Protein AF-W6V6W5-F1 (afdb_monomer)

Nearest PDB structures (foldseek):
  3od1-assembly1_B  TM=4.368E-01  e=9.307E-01  Halalkalibacterium halodurans
  3i5a-assembly1_A  TM=5.097E-01  e=2.791E+00  Pseudomonas syringae pv. tomato str. DC3000

Mean predicted aligned error: 3.93 Å

Radius of gyration: 12.17 Å; Cα contacts (8 Å, |Δi|>4): 61; chains: 1; bounding box: 33×15×34 Å

Structure (mmCIF, N/CA/C/O backbone):
data_AF-W6V6W5-F1
#
_entry.id   AF-W6V6W5-F1
#
loop_
_atom_site.group_PDB
_atom_site.id
_atom_site.type_symbol
_atom_site.label_atom_id
_atom_site.label_alt_id
_atom_site.label_comp_id
_atom_site.label_asym_id
_atom_site.label_entity_id
_atom_site.label_seq_id
_atom_site.pdbx_PDB_ins_code
_atom_site.Cartn_x
_atom_site.Cartn_y
_atom_site.Cartn_z
_atom_site.occupancy
_atom_site.B_iso_or_equiv
_a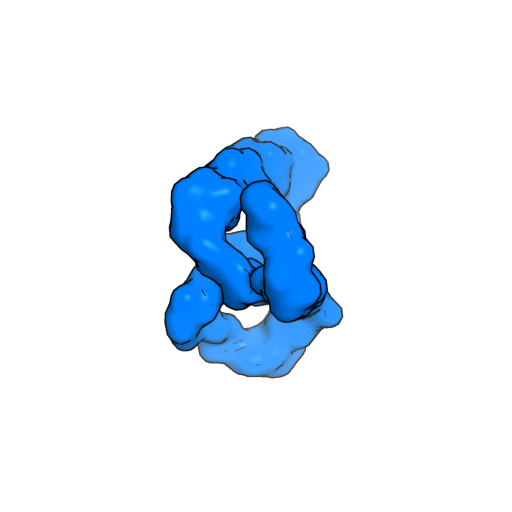tom_site.auth_seq_id
_atom_site.auth_comp_id
_atom_site.auth_asym_id
_atom_site.auth_atom_id
_atom_site.pdbx_PDB_model_num
ATOM 1 N N . MET A 1 1 ? -7.613 -3.753 7.878 1.00 90.62 1 MET A N 1
ATOM 2 C CA . MET A 1 1 ? -6.311 -4.481 7.916 1.00 90.62 1 MET A CA 1
ATOM 3 C C . MET A 1 1 ? -5.308 -3.723 7.054 1.00 90.62 1 MET A C 1
ATOM 5 O O . MET A 1 1 ? -5.774 -3.113 6.106 1.00 90.62 1 MET A O 1
ATOM 9 N N . THR A 1 2 ? -3.997 -3.722 7.334 1.00 97.06 2 THR A N 1
ATOM 10 C CA . THR A 1 2 ? -3.055 -2.862 6.579 1.00 97.06 2 THR A CA 1
ATOM 11 C C . THR A 1 2 ? -2.179 -3.644 5.596 1.00 97.06 2 THR A C 1
ATOM 13 O O . THR A 1 2 ? -1.573 -4.660 5.960 1.00 97.06 2 THR A O 1
ATOM 16 N N . LEU A 1 3 ? -2.090 -3.124 4.368 1.00 95.62 3 LEU A N 1
ATOM 17 C CA . LEU A 1 3 ? -1.124 -3.507 3.340 1.00 95.62 3 LEU A CA 1
ATOM 18 C C . LEU A 1 3 ? -0.082 -2.393 3.203 1.00 95.62 3 LEU A C 1
ATOM 20 O O . LEU A 1 3 ? -0.404 -1.268 2.820 1.00 95.62 3 LEU A O 1
ATOM 24 N N . LEU A 1 4 ? 1.174 -2.718 3.503 1.00 95.62 4 LEU A N 1
ATOM 25 C CA . LEU A 1 4 ? 2.292 -1.795 3.353 1.00 95.62 4 LEU A CA 1
ATOM 26 C C . LEU A 1 4 ? 2.969 -2.005 1.996 1.00 95.62 4 LEU A C 1
ATOM 28 O O . LEU A 1 4 ? 3.446 -3.099 1.702 1.00 95.62 4 LEU A O 1
ATOM 32 N N . PHE A 1 5 ? 3.059 -0.954 1.189 1.00 94.19 5 PHE A N 1
ATOM 33 C CA . PHE A 1 5 ? 3.823 -0.936 -0.053 1.00 94.19 5 PHE A CA 1
ATOM 34 C C . PHE A 1 5 ? 5.222 -0.364 0.172 1.00 94.19 5 PHE A C 1
ATOM 36 O O . PHE A 1 5 ? 5.392 0.738 0.696 1.00 94.19 5 PHE A O 1
ATOM 43 N N . LYS A 1 6 ? 6.232 -1.098 -0.294 1.00 91.50 6 LYS A N 1
ATOM 44 C CA . LYS A 1 6 ? 7.625 -0.654 -0.390 1.00 91.50 6 LYS A CA 1
ATOM 45 C C . LYS A 1 6 ? 8.096 -0.830 -1.833 1.00 91.50 6 LYS A C 1
ATOM 47 O O . LYS A 1 6 ? 8.817 -1.770 -2.163 1.00 91.50 6 LYS A O 1
ATOM 52 N N . VAL A 1 7 ? 7.609 0.053 -2.697 1.00 81.62 7 VAL A N 1
ATOM 53 C CA . VAL A 1 7 ? 7.899 0.124 -4.137 1.00 81.62 7 VAL A CA 1
ATOM 54 C C . VAL A 1 7 ? 7.928 1.593 -4.565 1.00 81.62 7 VAL A C 1
ATOM 56 O O . VAL A 1 7 ? 7.557 2.463 -3.781 1.00 81.62 7 VAL A O 1
ATOM 59 N N . ASP A 1 8 ? 8.346 1.857 -5.802 1.00 78.19 8 ASP A N 1
ATOM 60 C CA . ASP A 1 8 ? 8.218 3.174 -6.434 1.00 78.19 8 ASP A CA 1
ATOM 61 C C . ASP A 1 8 ? 6.781 3.719 -6.307 1.00 78.19 8 ASP A C 1
ATOM 63 O O . ASP A 1 8 ? 5.800 3.009 -6.570 1.00 78.19 8 ASP A O 1
ATOM 67 N N . THR A 1 9 ? 6.677 4.981 -5.893 1.00 69.69 9 THR A N 1
ATOM 68 C CA . THR A 1 9 ? 5.432 5.705 -5.636 1.00 69.69 9 THR A CA 1
ATOM 69 C C . THR A 1 9 ? 4.468 5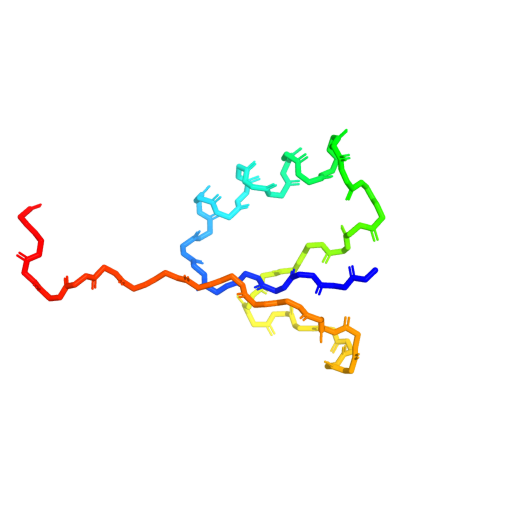.724 -6.819 1.00 69.69 9 THR A C 1
ATOM 71 O O . THR A 1 9 ? 3.265 5.596 -6.588 1.00 69.69 9 THR A O 1
ATOM 74 N N . ASP A 1 10 ? 4.944 5.791 -8.065 1.00 81.88 10 ASP A N 1
ATOM 75 C CA . ASP A 1 10 ? 4.061 5.920 -9.235 1.00 81.88 10 ASP A CA 1
ATOM 76 C C . ASP A 1 10 ? 3.217 4.659 -9.445 1.00 81.88 10 ASP A C 1
ATOM 78 O O . ASP A 1 10 ? 1.997 4.714 -9.626 1.00 81.88 10 ASP A O 1
ATOM 82 N N . ARG A 1 11 ? 3.849 3.484 -9.326 1.00 79.94 11 ARG A N 1
ATOM 83 C CA . ARG A 1 11 ? 3.127 2.203 -9.333 1.00 79.94 11 ARG A CA 1
ATOM 84 C C . ARG A 1 11 ? 2.268 2.053 -8.085 1.00 79.94 11 ARG A C 1
ATOM 86 O O . ARG A 1 11 ? 1.162 1.523 -8.170 1.00 79.94 11 ARG A O 1
ATOM 93 N N . GLY A 1 12 ? 2.753 2.541 -6.946 1.00 86.31 12 GLY A N 1
ATOM 94 C CA . GLY A 1 12 ? 2.024 2.526 -5.684 1.00 86.31 12 GLY A CA 1
ATOM 95 C C . GLY A 1 12 ? 0.650 3.196 -5.773 1.00 86.31 12 GLY A C 1
ATOM 96 O O . GLY A 1 12 ? -0.345 2.610 -5.346 1.00 86.31 12 GLY A O 1
ATOM 97 N N . LEU A 1 13 ? 0.562 4.382 -6.379 1.00 90.25 13 LEU A N 1
ATOM 98 C CA . LEU A 1 13 ? -0.693 5.136 -6.485 1.00 90.25 13 LEU A CA 1
ATOM 99 C C . LEU A 1 13 ? -1.765 4.409 -7.307 1.00 90.25 13 LEU A C 1
ATOM 101 O O . LEU A 1 13 ? -2.931 4.379 -6.909 1.00 90.25 13 LEU A O 1
ATOM 105 N N . ALA A 1 14 ? -1.381 3.772 -8.417 1.00 91.50 14 ALA A N 1
ATOM 106 C CA . ALA A 1 14 ? -2.307 2.975 -9.221 1.00 91.50 14 ALA A CA 1
ATOM 107 C C . ALA A 1 14 ? -2.914 1.819 -8.408 1.00 91.50 14 ALA A C 1
ATOM 109 O O . ALA A 1 14 ? -4.122 1.575 -8.472 1.00 91.50 14 ALA A O 1
ATOM 110 N N . TRP A 1 15 ? -2.088 1.155 -7.595 1.00 91.62 15 TRP A N 1
ATOM 111 C CA . TRP A 1 15 ? -2.546 0.115 -6.679 1.00 91.62 15 TRP A CA 1
ATOM 112 C C . TRP A 1 15 ? -3.461 0.665 -5.592 1.00 91.62 15 TRP A C 1
ATOM 114 O O . TRP A 1 15 ? -4.534 0.105 -5.386 1.00 91.62 15 TRP A O 1
ATOM 124 N N . LYS A 1 16 ? -3.105 1.778 -4.942 1.00 92.31 16 LYS A N 1
ATOM 125 C CA . LYS A 1 16 ? -3.963 2.399 -3.923 1.00 92.31 16 LYS A CA 1
ATOM 126 C C . LYS A 1 16 ? -5.364 2.692 -4.464 1.00 92.31 16 LYS A C 1
ATOM 128 O O . LYS A 1 16 ? -6.340 2.266 -3.856 1.00 92.31 16 LYS A O 1
ATOM 133 N N . ASN A 1 17 ? -5.461 3.291 -5.649 1.00 94.19 17 ASN A N 1
ATOM 134 C CA . ASN A 1 17 ? -6.748 3.574 -6.289 1.00 94.19 17 ASN A CA 1
ATOM 135 C C . ASN A 1 17 ? -7.575 2.301 -6.565 1.00 94.19 17 ASN A C 1
ATOM 137 O O . ASN A 1 17 ? -8.803 2.337 -6.532 1.00 94.19 17 ASN A O 1
ATOM 141 N N . LEU A 1 18 ? -6.927 1.174 -6.882 1.00 94.69 18 LEU A N 1
ATOM 142 C CA . LEU A 1 18 ? -7.610 -0.110 -7.073 1.00 94.69 18 LEU A CA 1
ATOM 143 C C . LEU A 1 18 ? -8.119 -0.682 -5.746 1.00 94.69 18 LEU A C 1
ATOM 145 O O . LEU A 1 18 ? -9.265 -1.123 -5.685 1.00 94.69 18 LEU A O 1
ATOM 149 N N . PHE A 1 19 ? -7.306 -0.641 -4.690 1.00 95.38 19 PHE A N 1
ATOM 150 C CA . PHE A 1 19 ? -7.719 -1.085 -3.357 1.00 95.38 19 PHE A CA 1
ATOM 151 C C . PHE A 1 19 ? -8.871 -0.237 -2.814 1.00 95.38 19 PHE A C 1
ATOM 153 O O . PHE A 1 19 ? -9.848 -0.797 -2.338 1.00 95.38 19 PHE A O 1
ATOM 160 N N . GLU A 1 20 ? -8.843 1.084 -2.989 1.00 94.88 20 GLU A N 1
ATOM 161 C CA . GLU A 1 20 ? -9.956 1.955 -2.586 1.00 94.88 20 GLU A CA 1
ATOM 162 C C . GLU A 1 20 ? -11.279 1.587 -3.277 1.00 94.88 20 GLU A C 1
ATOM 164 O O . GLU A 1 20 ? -12.339 1.671 -2.659 1.00 94.88 20 GLU A O 1
ATOM 169 N N . ARG A 1 21 ? -11.236 1.133 -4.538 1.00 97.25 21 ARG A N 1
ATOM 170 C CA . ARG A 1 21 ? -12.439 0.728 -5.286 1.00 97.25 21 ARG A CA 1
ATOM 171 C C . ARG A 1 21 ? -12.927 -0.681 -4.975 1.00 97.25 21 ARG A C 1
ATOM 173 O O . ARG A 1 21 ? -14.127 -0.927 -5.048 1.00 97.25 21 ARG A O 1
ATOM 180 N N . HIS A 1 22 ? -12.015 -1.615 -4.722 1.00 97.12 22 HIS A N 1
ATOM 181 C CA . HIS A 1 22 ? -12.335 -3.047 -4.703 1.00 97.12 22 HIS A CA 1
ATOM 182 C C . HIS A 1 22 ? -12.161 -3.710 -3.332 1.00 97.12 22 HIS A C 1
ATOM 184 O O . HIS A 1 22 ? -12.669 -4.809 -3.132 1.00 97.12 22 HIS A O 1
ATOM 190 N N . ALA A 1 23 ? -11.460 -3.064 -2.403 1.00 95.94 23 ALA A N 1
ATOM 191 C CA . ALA A 1 23 ? -11.153 -3.570 -1.069 1.00 95.94 23 ALA A CA 1
ATOM 192 C C . ALA A 1 23 ? -10.946 -2.400 -0.089 1.00 95.94 23 ALA A C 1
ATOM 194 O O . ALA A 1 23 ? -9.869 -2.214 0.481 1.00 95.94 23 ALA A O 1
ATOM 195 N N . SER A 1 24 ? -11.981 -1.569 0.071 1.00 94.81 24 SER A N 1
ATOM 196 C CA . SER A 1 24 ? -11.935 -0.336 0.871 1.00 94.81 24 SER A CA 1
ATOM 197 C C . SER A 1 24 ? -11.698 -0.565 2.373 1.00 94.81 24 SER A C 1
ATOM 199 O O . SER A 1 24 ? -11.461 0.383 3.113 1.00 94.81 24 SER A O 1
ATOM 201 N N . ASP A 1 25 ? -11.790 -1.808 2.848 1.00 95.94 25 ASP A N 1
ATOM 202 C CA . ASP A 1 25 ? -11.473 -2.238 4.215 1.00 95.94 25 ASP A CA 1
ATOM 203 C C . ASP A 1 25 ? -9.962 -2.472 4.452 1.00 95.94 25 ASP A C 1
ATOM 205 O O . ASP A 1 25 ? -9.506 -2.664 5.594 1.00 95.94 25 ASP A O 1
ATOM 209 N N . ILE A 1 26 ? -9.170 -2.445 3.375 1.00 95.75 26 ILE A N 1
ATOM 210 C CA . ILE A 1 26 ? -7.713 -2.522 3.411 1.00 95.75 26 ILE A CA 1
ATOM 211 C C . ILE A 1 26 ? -7.135 -1.106 3.465 1.00 95.75 26 ILE A C 1
ATOM 213 O O . ILE A 1 26 ? -7.261 -0.319 2.531 1.00 95.75 26 ILE A O 1
ATOM 217 N N . ASP A 1 27 ? -6.436 -0.806 4.558 1.00 95.75 27 ASP A N 1
ATOM 218 C CA . ASP A 1 27 ? -5.645 0.416 4.700 1.00 95.75 27 ASP A CA 1
ATOM 219 C C . ASP A 1 27 ? -4.339 0.249 3.912 1.00 95.75 27 ASP A C 1
ATOM 221 O O . ASP A 1 27 ? -3.485 -0.569 4.270 1.00 95.75 27 ASP A O 1
ATOM 225 N N . VAL A 1 28 ? -4.204 0.986 2.810 1.00 94.88 28 VAL A N 1
ATOM 226 C CA . VAL A 1 28 ? -3.010 0.960 1.958 1.00 94.88 28 VAL A CA 1
ATOM 227 C C . VAL A 1 28 ? -2.066 2.081 2.363 1.00 94.88 28 VAL A C 1
ATOM 229 O O . VAL A 1 28 ? -2.381 3.264 2.216 1.00 94.88 28 VAL A O 1
ATOM 232 N N . ARG A 1 29 ? -0.868 1.698 2.811 1.00 94.31 29 ARG A N 1
ATOM 233 C CA . ARG A 1 29 ? 0.186 2.626 3.233 1.00 94.31 29 ARG A CA 1
ATOM 234 C C . ARG A 1 29 ? 1.447 2.479 2.401 1.00 94.31 29 ARG A C 1
ATOM 236 O O . ARG A 1 29 ? 1.731 1.401 1.885 1.00 94.31 29 ARG A O 1
ATOM 243 N N . PHE A 1 30 ? 2.230 3.549 2.320 1.00 93.69 30 PHE A N 1
ATOM 244 C CA . PHE A 1 30 ? 3.515 3.565 1.627 1.00 93.69 30 PHE A CA 1
ATOM 245 C C . PHE A 1 30 ? 4.640 3.797 2.620 1.00 93.69 30 PHE A C 1
ATOM 247 O O . PHE A 1 30 ? 4.602 4.746 3.400 1.00 93.69 30 PHE A O 1
ATOM 254 N N . TRP A 1 31 ? 5.669 2.953 2.561 1.00 92.38 31 TRP A N 1
ATOM 255 C CA . TRP A 1 31 ? 6.899 3.186 3.307 1.00 92.38 31 TRP A CA 1
ATOM 256 C C . TRP A 1 31 ? 7.454 4.589 2.981 1.00 92.38 31 TRP A C 1
ATOM 258 O O . TRP A 1 31 ? 7.517 4.944 1.803 1.00 92.38 31 TRP A O 1
ATOM 268 N N . PRO A 1 32 ? 7.898 5.379 3.977 1.00 92.88 32 PRO A N 1
ATOM 269 C CA . PRO A 1 32 ? 8.155 4.990 5.368 1.00 92.88 32 PRO A CA 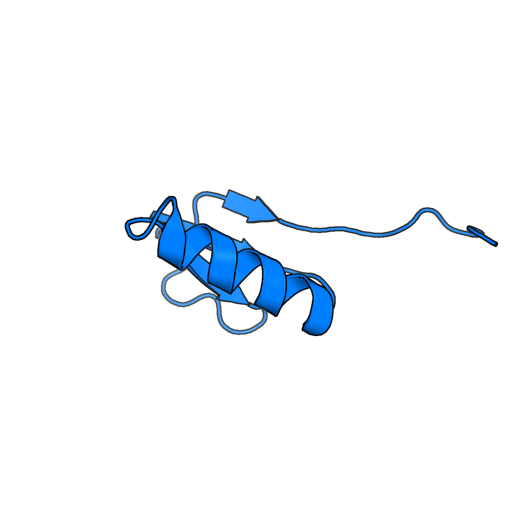1
ATOM 270 C C . PRO A 1 32 ? 6.974 5.123 6.344 1.00 92.88 32 PRO A C 1
ATOM 272 O O . PRO A 1 32 ? 7.145 4.812 7.521 1.00 92.88 32 PRO A O 1
ATOM 275 N N . ASP A 1 33 ? 5.787 5.549 5.908 1.00 94.06 33 ASP A N 1
ATOM 276 C CA . ASP A 1 33 ? 4.620 5.648 6.792 1.00 94.06 33 ASP A CA 1
ATOM 277 C C . ASP A 1 33 ? 3.996 4.267 7.032 1.00 94.06 33 ASP A C 1
ATOM 279 O O . ASP A 1 33 ? 3.230 3.749 6.223 1.00 94.06 33 ASP A O 1
ATOM 283 N N . VAL A 1 34 ? 4.329 3.655 8.167 1.00 94.06 34 VAL A N 1
ATOM 284 C CA . VAL A 1 34 ? 3.831 2.322 8.543 1.00 94.06 34 VAL A CA 1
ATOM 285 C C . VAL A 1 3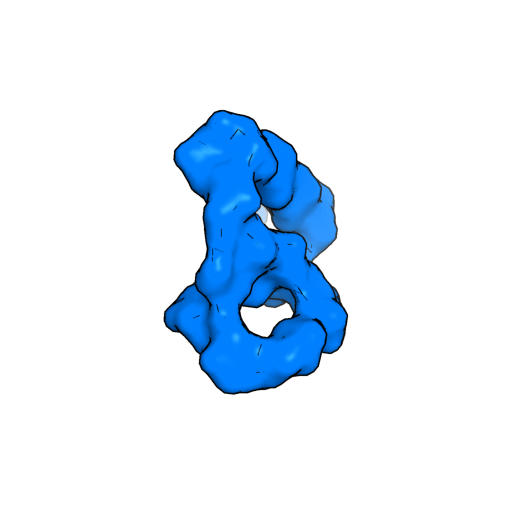4 ? 2.640 2.356 9.501 1.00 94.06 34 VAL A C 1
ATOM 287 O O . VAL A 1 34 ? 2.016 1.321 9.730 1.00 94.06 34 VAL A O 1
ATOM 290 N N . GLY A 1 35 ? 2.308 3.518 10.072 1.00 94.88 35 GLY A N 1
ATOM 291 C CA . GLY A 1 35 ? 1.309 3.617 11.137 1.00 94.88 35 GLY A CA 1
ATOM 292 C C . GLY A 1 35 ? 1.608 2.696 12.326 1.00 94.88 35 GLY A C 1
ATOM 293 O O . GLY A 1 35 ? 2.740 2.619 12.799 1.00 94.88 35 GLY A O 1
ATOM 294 N N . ALA A 1 36 ? 0.583 1.994 12.817 1.00 95.12 36 ALA A N 1
ATOM 295 C CA . ALA A 1 36 ? 0.720 1.008 13.885 1.00 95.12 36 ALA A CA 1
ATOM 296 C C . ALA A 1 36 ? 1.3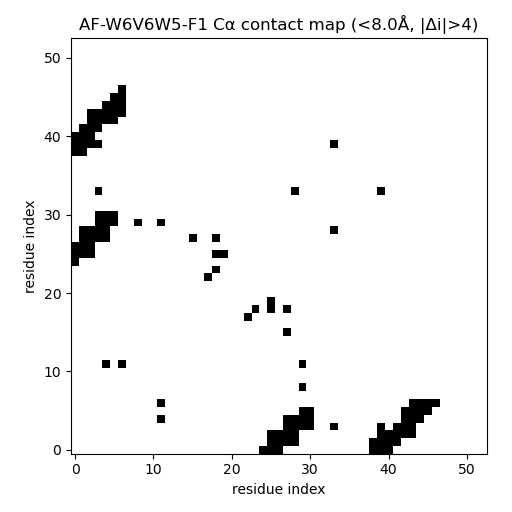08 -0.312 13.336 1.00 95.12 36 ALA A C 1
ATOM 298 O O . ALA A 1 36 ? 0.606 -1.025 12.614 1.00 95.12 36 ALA A O 1
ATOM 299 N N . PRO A 1 37 ? 2.541 -0.718 13.704 1.00 93.31 37 PRO A N 1
ATOM 300 C CA . PRO A 1 37 ? 3.208 -1.849 13.047 1.00 93.31 37 PRO A CA 1
ATOM 301 C C . PRO A 1 37 ? 2.466 -3.186 13.177 1.00 93.31 37 PRO A C 1
ATOM 303 O O . PRO A 1 37 ? 2.509 -4.010 12.272 1.00 93.31 37 PRO 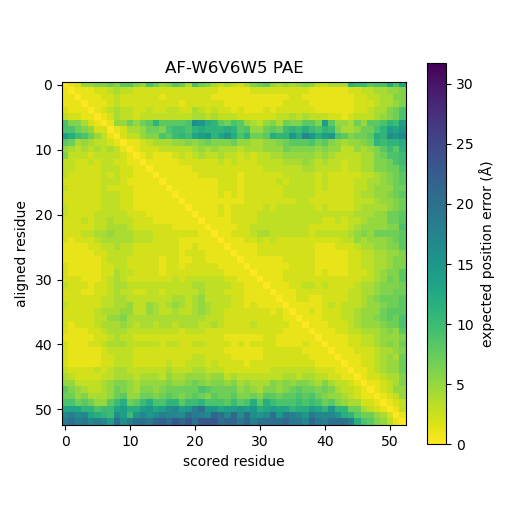A O 1
ATOM 306 N N . HIS A 1 38 ? 1.732 -3.396 14.274 1.00 95.94 38 HIS A N 1
ATOM 307 C CA . HIS A 1 38 ? 0.949 -4.616 14.503 1.00 95.94 38 HIS A CA 1
ATOM 308 C C . HIS A 1 38 ? -0.315 -4.717 13.626 1.00 95.94 38 HIS A C 1
ATOM 310 O O . HIS A 1 38 ? -0.911 -5.791 13.524 1.00 95.94 38 HIS A O 1
ATOM 316 N N . ALA A 1 39 ? -0.746 -3.611 13.010 1.00 96.19 39 ALA A N 1
ATOM 317 C CA . ALA A 1 39 ? -1.869 -3.589 12.076 1.00 96.19 39 ALA A CA 1
ATOM 318 C C . ALA A 1 39 ? -1.456 -4.022 10.657 1.00 96.19 39 ALA A C 1
ATOM 320 O O . ALA A 1 39 ? -2.315 -4.438 9.869 1.00 96.19 39 ALA A O 1
ATOM 321 N N . VAL A 1 40 ? -0.154 -3.970 10.345 1.00 96.75 40 VAL A N 1
ATOM 322 C CA . VAL A 1 40 ? 0.413 -4.444 9.079 1.00 96.75 40 VAL A CA 1
ATOM 323 C C . VAL A 1 40 ? 0.328 -5.963 9.033 1.00 96.75 40 VAL A C 1
ATOM 325 O O . VAL A 1 40 ? 0.954 -6.670 9.819 1.00 96.75 40 VAL A O 1
ATOM 328 N N . ARG A 1 41 ? -0.478 -6.469 8.100 1.00 96.88 41 ARG A N 1
ATOM 329 C CA . ARG A 1 41 ? -0.646 -7.912 7.866 1.00 96.88 41 ARG A CA 1
ATOM 330 C C . ARG A 1 41 ? 0.006 -8.368 6.572 1.00 96.88 41 ARG A C 1
ATOM 332 O O . ARG A 1 41 ? 0.349 -9.539 6.455 1.00 96.88 41 ARG A O 1
ATOM 339 N N . TYR A 1 42 ? 0.207 -7.442 5.639 1.00 95.75 42 TYR A N 1
ATOM 340 C CA . TYR A 1 42 ? 0.760 -7.724 4.325 1.00 95.75 42 TYR A CA 1
ATOM 341 C C . TYR A 1 42 ? 1.826 -6.696 3.952 1.00 95.75 42 TYR A C 1
ATOM 343 O O . TYR A 1 42 ? 1.714 -5.515 4.288 1.00 95.75 42 TYR A O 1
ATOM 351 N N . LEU A 1 43 ? 2.839 -7.157 3.222 1.00 94.44 43 LEU A N 1
ATOM 352 C CA . LEU A 1 43 ? 3.911 -6.341 2.673 1.00 94.44 43 LEU A CA 1
ATOM 353 C C . LEU A 1 43 ? 4.006 -6.612 1.169 1.00 94.44 43 LEU A C 1
ATOM 355 O O . LEU A 1 43 ? 4.284 -7.737 0.760 1.00 94.44 43 LEU A O 1
ATOM 359 N N . ALA A 1 44 ? 3.797 -5.578 0.359 1.00 92.75 44 ALA A N 1
ATOM 360 C CA . ALA A 1 44 ? 4.037 -5.608 -1.076 1.00 92.75 44 ALA A CA 1
ATOM 361 C C . ALA A 1 44 ? 5.385 -4.947 -1.376 1.00 92.75 44 ALA A C 1
ATOM 363 O O . ALA A 1 44 ? 5.554 -3.735 -1.209 1.00 92.75 44 ALA A O 1
ATOM 364 N N . THR A 1 45 ? 6.350 -5.744 -1.825 1.00 91.56 45 THR A N 1
ATOM 365 C CA . THR A 1 45 ? 7.652 -5.259 -2.287 1.00 91.56 45 THR A CA 1
ATOM 366 C C . THR A 1 45 ? 7.942 -5.788 -3.678 1.00 91.56 45 THR A C 1
ATOM 368 O O . THR A 1 45 ? 7.467 -6.849 -4.081 1.00 91.56 45 THR A O 1
ATOM 371 N N . TRP A 1 46 ? 8.742 -5.034 -4.418 1.00 85.94 46 TRP A N 1
ATOM 372 C CA . TRP A 1 46 ? 9.286 -5.484 -5.683 1.00 85.94 46 TRP A CA 1
ATOM 373 C C . TRP A 1 46 ? 10.708 -4.968 -5.817 1.00 85.94 46 TRP A C 1
ATOM 375 O O . TRP A 1 46 ? 10.952 -3.766 -5.717 1.00 85.94 46 TRP A O 1
ATOM 385 N N . GLN A 1 47 ? 11.631 -5.887 -6.063 1.00 84.00 47 GLN A N 1
ATOM 386 C CA . GLN A 1 47 ? 12.982 -5.574 -6.485 1.00 84.00 47 GLN A CA 1
ATOM 387 C C . GLN A 1 47 ? 13.196 -6.293 -7.816 1.00 84.00 47 GLN A C 1
ATOM 389 O O . GLN A 1 47 ? 13.102 -7.523 -7.844 1.00 84.00 47 GLN A O 1
ATOM 394 N N . PRO A 1 48 ? 13.434 -5.569 -8.924 1.00 82.25 48 PRO A N 1
ATOM 395 C CA . PRO A 1 48 ? 13.776 -6.231 -10.171 1.00 82.25 48 PRO A CA 1
ATOM 396 C C . PRO A 1 48 ? 15.086 -7.018 -9.986 1.00 82.25 48 PRO A C 1
ATOM 398 O O . PRO A 1 48 ? 15.948 -6.590 -9.207 1.00 82.25 48 PRO A O 1
ATOM 401 N N . PRO A 1 49 ? 15.262 -8.150 -10.687 1.00 87.19 49 PRO A N 1
ATOM 402 C CA . PRO A 1 49 ? 16.546 -8.833 -10.742 1.00 87.19 49 PRO A CA 1
ATOM 403 C C . PRO A 1 49 ? 17.675 -7.869 -11.147 1.00 87.19 49 PRO A C 1
ATOM 405 O O . PRO A 1 49 ? 17.431 -6.907 -11.881 1.00 87.19 49 PRO A O 1
ATOM 408 N N . PRO A 1 50 ? 18.921 -8.107 -10.713 1.00 87.56 50 PRO A N 1
ATOM 409 C CA . PRO A 1 50 ? 20.051 -7.388 -11.284 1.00 87.56 50 PRO A CA 1
ATOM 410 C C . PRO A 1 50 ? 20.133 -7.666 -12.797 1.00 87.56 50 PRO A C 1
ATOM 412 O O . PRO A 1 50 ? 19.935 -8.802 -13.226 1.00 87.56 50 PRO A O 1
ATOM 415 N N . ASN A 1 51 ? 20.456 -6.639 -13.591 1.00 83.06 51 ASN A N 1
ATOM 416 C CA . ASN A 1 51 ? 20.635 -6.704 -15.052 1.00 83.06 51 ASN A CA 1
ATOM 417 C C . ASN A 1 51 ? 19.371 -7.020 -15.879 1.00 83.06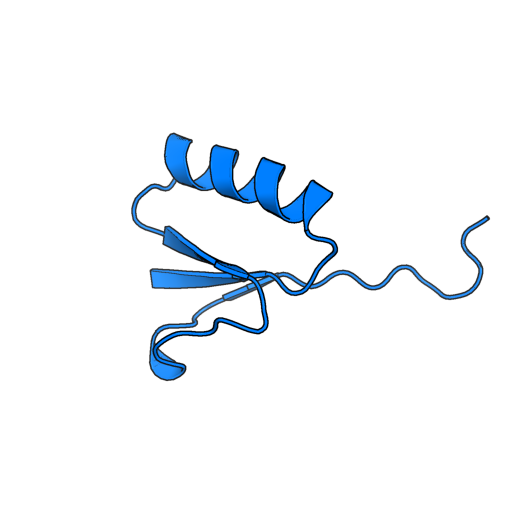 51 ASN A C 1
ATOM 419 O O . ASN A 1 51 ? 19.455 -7.735 -16.878 1.00 83.06 51 ASN A O 1
ATOM 423 N N . VAL A 1 52 ? 18.204 -6.484 -15.505 1.00 71.50 52 VAL A N 1
ATOM 424 C CA . VAL A 1 52 ? 17.083 -6.405 -16.461 1.00 71.50 52 V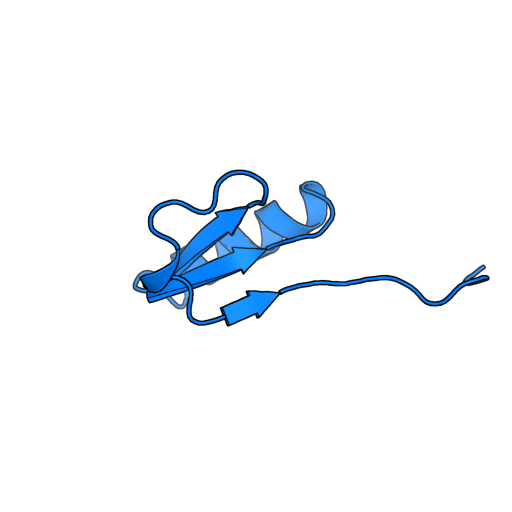AL A CA 1
ATOM 425 C C . VAL A 1 52 ? 17.402 -5.287 -17.471 1.00 71.50 52 VAL A C 1
ATOM 427 O O . VAL A 1 52 ? 17.713 -4.186 -17.012 1.00 71.50 52 VAL A O 1
ATOM 430 N N .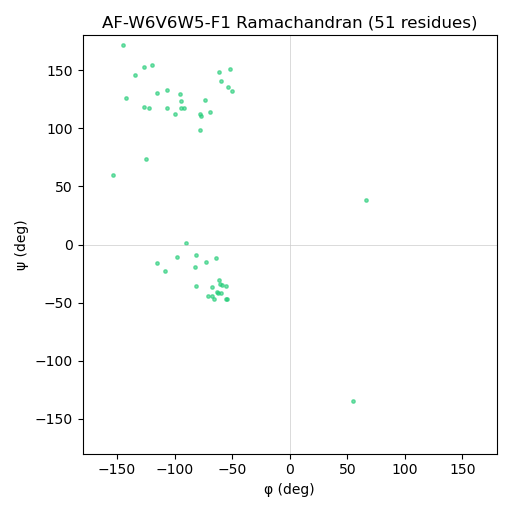 PRO A 1 53 ? 17.406 -5.568 -18.791 1.00 63.19 53 PRO A N 1
ATOM 431 C CA . PRO A 1 53 ? 17.729 -4.590 -19.834 1.00 63.19 53 PRO A CA 1
ATOM 432 C C . PRO A 1 53 ? 16.742 -3.420 -19.902 1.00 63.19 53 PRO A C 1
ATOM 434 O O . PRO A 1 53 ? 15.572 -3.594 -19.484 1.00 63.19 53 PRO A O 1
#

Sequence (53 aa):
MTLLFKVDTDRGLAWKNLFERHASDIDVRFWPDVGAPHAVRYLATWQPPPNVP

Foldseek 3Di:
DEEEEEEDVVVLVVVVVVCVVPPVVYHYYYPPPCDPVVVHPHYDYDDDPPDDD

Solvent-accessible surface area (backbone atoms only — not comparable to full-atom values): 3300 Å² total; per-residue (Å²): 87,26,38,36,35,53,59,64,62,76,66,46,52,60,49,47,59,48,35,59,75,76,40,67,70,48,47,72,34,50,67,87,55,64,83,61,67,88,50,50,78,43,77,50,69,69,77,81,68,90,86,72,131

Secondary structure (DSSP, 8-state):
-EEEEES-HHHHHHHHHHHHHH-TTSEEEETT---SGGGEEEEEE--PPTT--

pLDDT: mean 90.64, std 7.41, range [63.19, 97.25]